Protein AF-A0A2N2PZD6-F1 (afdb_monomer_lite)

Sequence (94 aa):
ELSYEPQGIMSLSAVLKQAGHEVALTVATEEDPVARAISYQPDILAYSVMTGSQAGYLALNQRLRAALAGPRSAGGKQPVFSAFGGPLPRSFPR

Radius of gyration: 13.88 Å; chains: 1; bounding box: 30×31×37 Å

Foldseek 3Di:
DPPPDVVVVVVVQVVCVVVVDDDDDDDVVPDPVQVVCLVVVDQEAEDADDPPCQVVVVVVVVSNQVSNVVVQVVVVHDGRHYHYHYPDPPPDDD

Structure (mmCIF, N/CA/C/O backbone):
data_AF-A0A2N2PZD6-F1
#
_entry.id   AF-A0A2N2PZD6-F1
#
loop_
_atom_site.group_PDB
_atom_site.id
_atom_site.type_symbol
_atom_site.label_atom_id
_atom_site.label_alt_id
_atom_site.label_comp_id
_atom_site.label_asym_id
_atom_site.label_entity_id
_atom_site.label_seq_id
_atom_site.pdbx_PDB_ins_code
_atom_site.Cartn_x
_atom_site.Cartn_y
_atom_site.Cartn_z
_atom_site.occupancy
_atom_site.B_iso_or_equiv
_atom_site.auth_seq_id
_atom_site.auth_comp_id
_atom_site.auth_asym_id
_atom_site.auth_atom_id
_atom_site.pdbx_PDB_model_num
ATOM 1 N N . GLU A 1 1 ? 3.904 -14.094 -23.661 1.00 41.53 1 GLU A N 1
ATOM 2 C CA . GLU A 1 1 ? 2.830 -13.622 -22.767 1.00 41.53 1 GLU A CA 1
ATOM 3 C C . GLU A 1 1 ? 2.750 -14.544 -21.562 1.00 41.53 1 GLU A C 1
ATOM 5 O O . GLU A 1 1 ? 2.326 -15.682 -21.698 1.00 41.53 1 GLU A O 1
ATOM 10 N N . LEU A 1 2 ? 3.252 -14.105 -20.406 1.00 36.50 2 LEU A N 1
ATOM 11 C CA . LEU A 1 2 ? 2.986 -14.777 -19.136 1.00 36.50 2 LEU A CA 1
ATOM 12 C C . LEU A 1 2 ? 1.815 -14.036 -18.503 1.00 36.50 2 LEU A C 1
ATOM 14 O O . LEU A 1 2 ? 1.990 -12.926 -18.005 1.00 36.50 2 LEU A O 1
ATOM 18 N N . SER A 1 3 ? 0.632 -14.642 -18.565 1.00 41.38 3 SER A N 1
ATOM 19 C CA . SER A 1 3 ? -0.512 -14.238 -17.751 1.00 41.38 3 SER A CA 1
ATOM 20 C C . SER A 1 3 ? -0.150 -14.517 -16.290 1.00 41.38 3 SER A C 1
ATOM 22 O O . SER A 1 3 ? -0.357 -15.612 -15.773 1.00 41.38 3 SER A O 1
ATOM 24 N N . TYR A 1 4 ? 0.550 -13.571 -15.664 1.00 51.03 4 TYR A N 1
ATOM 25 C CA . TYR A 1 4 ? 0.928 -13.637 -14.261 1.00 51.03 4 TYR A CA 1
ATOM 26 C C . TYR A 1 4 ? -0.283 -13.186 -13.450 1.00 51.03 4 TYR A C 1
ATOM 28 O O . TYR A 1 4 ? -0.414 -12.016 -13.095 1.00 51.03 4 TYR A O 1
ATOM 36 N N . GLU A 1 5 ? -1.207 -14.112 -13.205 1.00 57.75 5 GLU A N 1
ATOM 37 C CA . GLU A 1 5 ? -2.259 -13.884 -12.223 1.00 57.75 5 GLU A CA 1
ATOM 38 C C . GLU A 1 5 ? -1.589 -13.621 -10.869 1.00 57.75 5 GLU A C 1
ATOM 40 O O . GLU A 1 5 ? -0.807 -14.458 -10.402 1.00 57.75 5 GLU A O 1
ATOM 45 N N . PRO A 1 6 ? -1.854 -12.484 -10.205 1.00 64.94 6 PRO A N 1
ATOM 46 C CA . PRO A 1 6 ? -1.230 -12.160 -8.932 1.00 64.94 6 PRO A CA 1
ATOM 47 C C . PRO A 1 6 ? -1.888 -12.979 -7.806 1.00 64.94 6 PRO A C 1
ATOM 49 O O . PRO A 1 6 ? -2.495 -12.443 -6.882 1.00 64.94 6 PRO A O 1
ATOM 52 N N . GLN A 1 7 ? -1.775 -14.309 -7.859 1.00 67.94 7 GLN A N 1
ATOM 53 C CA . GLN A 1 7 ? -2.421 -15.235 -6.924 1.00 67.94 7 GLN A CA 1
ATOM 54 C C . GLN A 1 7 ? -2.053 -14.948 -5.466 1.00 67.94 7 GLN A C 1
ATOM 56 O O . GLN A 1 7 ? -2.892 -15.106 -4.581 1.00 67.94 7 GLN A O 1
ATOM 61 N N . GLY A 1 8 ? -0.838 -14.452 -5.209 1.00 71.56 8 GLY A N 1
ATOM 62 C CA . GLY A 1 8 ? -0.414 -14.030 -3.874 1.00 71.56 8 GLY A CA 1
ATOM 63 C C . GLY A 1 8 ? -1.272 -12.898 -3.300 1.00 71.56 8 GLY A C 1
ATOM 64 O O . GLY A 1 8 ? -1.720 -12.991 -2.158 1.00 71.56 8 GLY A O 1
ATOM 65 N N . ILE A 1 9 ? -1.565 -11.858 -4.091 1.00 75.69 9 ILE A N 1
ATOM 66 C CA . ILE A 1 9 ? -2.368 -10.722 -3.616 1.00 75.69 9 ILE A CA 1
ATOM 67 C C . ILE A 1 9 ? -3.856 -11.077 -3.533 1.00 75.69 9 ILE A C 1
ATOM 69 O O . ILE A 1 9 ? -4.546 -10.635 -2.614 1.00 75.69 9 ILE A O 1
ATOM 73 N N . MET A 1 10 ? -4.335 -11.932 -4.441 1.00 80.00 10 MET A N 1
ATOM 74 C CA . MET A 1 10 ? -5.709 -12.435 -4.410 1.00 80.00 10 MET A CA 1
ATOM 75 C C . MET A 1 10 ? -5.954 -13.325 -3.186 1.00 80.00 10 MET A C 1
ATOM 77 O O . MET A 1 10 ? -6.949 -13.141 -2.488 1.00 80.00 10 MET A O 1
ATOM 81 N N . SER A 1 11 ? -5.015 -14.220 -2.864 1.00 80.38 11 SER A N 1
ATOM 82 C CA . SER A 1 11 ? -5.094 -15.080 -1.675 1.00 80.38 11 SER A CA 1
ATOM 83 C C . SER A 1 11 ? -5.041 -14.264 -0.384 1.00 80.38 11 SER A C 1
ATOM 85 O O . SER A 1 11 ? -5.845 -14.488 0.518 1.00 80.38 11 SER A O 1
ATOM 87 N N . LEU A 1 12 ? -4.153 -13.264 -0.308 1.00 80.81 12 LEU A N 1
ATOM 88 C CA . LEU A 1 12 ? -4.099 -12.340 0.827 1.00 80.81 12 LEU A CA 1
ATOM 89 C C . LEU A 1 12 ? -5.424 -11.584 0.997 1.00 80.81 12 LEU A C 1
ATOM 91 O O . LEU A 1 12 ? -5.937 -11.487 2.109 1.00 80.81 12 LEU A O 1
ATOM 95 N N . SER A 1 13 ? -6.004 -11.088 -0.100 1.00 84.31 13 SER A N 1
ATOM 96 C CA . SER A 1 13 ? -7.305 -10.414 -0.071 1.00 84.31 13 SER A CA 1
ATOM 97 C C . SER A 1 13 ? -8.411 -11.333 0.450 1.00 84.31 13 SER A C 1
ATOM 99 O O . SER A 1 13 ? -9.197 -10.913 1.297 1.00 84.31 13 SER A O 1
ATOM 101 N N . ALA A 1 14 ? -8.453 -12.588 -0.006 1.00 84.31 14 ALA A N 1
ATOM 102 C CA . ALA A 1 14 ? -9.447 -13.565 0.430 1.00 84.31 14 ALA A CA 1
ATOM 103 C C . ALA A 1 14 ? -9.347 -13.864 1.935 1.00 84.31 14 ALA A C 1
ATOM 105 O O . ALA A 1 14 ? -10.357 -13.808 2.633 1.00 84.31 14 ALA A O 1
ATOM 106 N N . VAL A 1 15 ? -8.136 -14.106 2.449 1.00 85.81 15 VAL A N 1
ATOM 107 C CA . VAL A 1 15 ? -7.910 -14.393 3.878 1.00 85.81 15 VAL A CA 1
ATOM 108 C C . VAL A 1 15 ? -8.259 -13.189 4.755 1.00 85.81 15 VAL A C 1
ATOM 110 O O . VAL A 1 15 ? -8.924 -13.347 5.776 1.00 85.81 15 VAL A O 1
ATOM 113 N N . LEU A 1 16 ? -7.869 -11.977 4.354 1.00 86.38 16 LEU A N 1
ATOM 114 C CA . LEU A 1 16 ? -8.199 -10.757 5.097 1.00 86.38 16 LEU A CA 1
ATOM 115 C C . LEU A 1 16 ? -9.713 -10.509 5.143 1.00 86.38 16 LEU A C 1
ATOM 117 O O . LEU A 1 16 ? -10.247 -10.191 6.205 1.00 86.38 16 LEU A O 1
ATOM 121 N N . LYS A 1 17 ? -10.416 -10.719 4.023 1.00 89.00 17 LYS A N 1
ATOM 122 C CA . LYS A 1 17 ? -11.883 -10.641 3.976 1.00 89.00 17 LYS A CA 1
ATOM 123 C C . LYS A 1 17 ? -12.535 -11.696 4.868 1.00 89.00 17 LYS A C 1
ATOM 125 O O . LYS A 1 17 ? -13.473 -11.378 5.590 1.00 89.00 17 LYS A O 1
ATOM 130 N N . GLN A 1 18 ? -12.023 -12.928 4.867 1.00 89.56 18 GLN A N 1
ATOM 131 C CA . GLN A 1 18 ? -12.516 -13.999 5.740 1.00 89.56 18 GLN A CA 1
ATOM 132 C C . GLN A 1 18 ? -12.324 -13.671 7.229 1.00 89.56 18 GLN A C 1
ATOM 134 O O . GLN A 1 18 ? -13.172 -14.020 8.045 1.00 89.56 18 GLN A O 1
ATOM 139 N N . ALA A 1 19 ? -11.249 -12.961 7.577 1.00 90.50 19 ALA A N 1
ATOM 140 C CA . ALA A 1 19 ? -11.006 -12.450 8.925 1.00 90.50 19 ALA A CA 1
ATOM 141 C C . ALA A 1 19 ? -11.865 -11.217 9.292 1.00 90.50 19 ALA A C 1
ATOM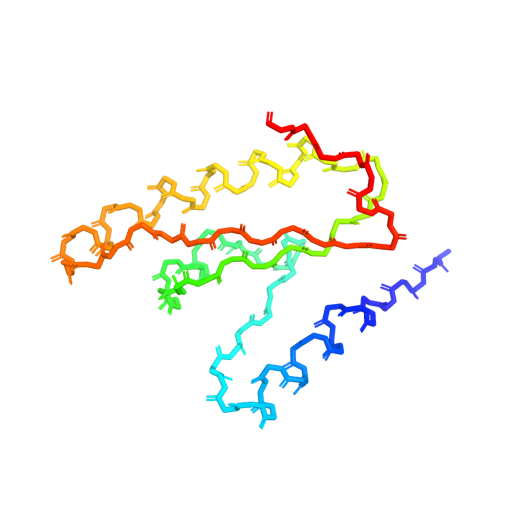 143 O O . ALA A 1 19 ? -11.738 -10.696 10.397 1.00 90.50 19 ALA A O 1
ATOM 144 N N . GLY A 1 20 ? -12.747 -10.756 8.396 1.00 90.56 20 GLY A N 1
ATOM 145 C CA . GLY A 1 20 ? -13.660 -9.635 8.632 1.00 90.56 20 GLY A CA 1
ATOM 146 C C . GLY A 1 20 ? -13.084 -8.256 8.303 1.00 90.56 20 GLY A C 1
ATOM 147 O O . GLY A 1 20 ? -13.679 -7.250 8.681 1.00 90.56 20 GLY A O 1
ATOM 148 N N . HIS A 1 21 ? -11.944 -8.178 7.609 1.00 90.62 21 HIS A N 1
ATOM 149 C CA . HIS A 1 21 ? -11.377 -6.901 7.175 1.00 90.62 21 HIS A CA 1
ATOM 150 C C . HIS A 1 21 ? -11.975 -6.432 5.845 1.00 90.62 21 HIS A C 1
ATOM 152 O O . HIS A 1 21 ? -12.136 -7.213 4.903 1.00 90.62 21 HIS A O 1
ATOM 158 N N . GLU A 1 22 ? -12.221 -5.127 5.730 1.00 91.88 22 GLU A N 1
ATOM 159 C CA . GLU A 1 22 ? -12.515 -4.498 4.444 1.00 91.88 22 GLU A CA 1
ATOM 160 C C . GLU A 1 22 ? -11.235 -4.386 3.612 1.00 91.88 22 GLU A C 1
ATOM 162 O O . GLU A 1 22 ? -10.223 -3.827 4.046 1.00 91.88 22 GLU A O 1
ATOM 167 N N . VAL A 1 23 ? -11.275 -4.928 2.393 1.00 90.50 23 VAL A N 1
ATOM 168 C CA . VAL A 1 23 ? -10.111 -4.976 1.505 1.00 90.50 23 VAL A CA 1
ATOM 169 C C . VAL A 1 23 ? -10.484 -4.495 0.112 1.00 90.50 23 VAL A C 1
ATOM 171 O O . VAL A 1 23 ? -11.310 -5.113 -0.566 1.00 90.50 23 VAL A O 1
ATOM 174 N N . ALA A 1 24 ? -9.788 -3.455 -0.343 1.00 89.81 24 ALA A N 1
ATOM 175 C CA . ALA A 1 24 ? -9.752 -3.027 -1.734 1.00 89.81 24 ALA A CA 1
ATOM 176 C C . ALA A 1 24 ? -8.469 -3.534 -2.410 1.00 89.81 24 ALA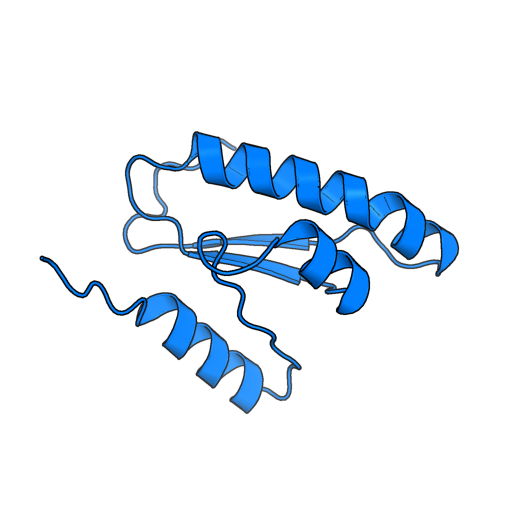 A C 1
ATOM 178 O O . ALA A 1 24 ? -7.393 -3.510 -1.812 1.00 89.81 24 ALA A O 1
ATOM 179 N N . LEU A 1 25 ? -8.593 -3.990 -3.657 1.00 86.56 25 LEU A N 1
ATOM 180 C CA . LEU A 1 25 ? -7.464 -4.349 -4.510 1.00 86.56 25 LEU A CA 1
ATOM 181 C C . LEU A 1 25 ? -7.309 -3.280 -5.593 1.00 86.56 25 LEU A C 1
ATOM 183 O O . LEU A 1 25 ? -8.310 -2.861 -6.168 1.00 86.56 25 LEU A O 1
ATOM 187 N N . THR A 1 26 ? -6.069 -2.882 -5.864 1.00 86.06 26 THR A N 1
ATOM 188 C CA . THR A 1 26 ? -5.725 -1.860 -6.858 1.00 86.06 26 THR A CA 1
ATOM 189 C C . THR A 1 26 ? -4.555 -2.344 -7.690 1.00 86.06 26 THR A C 1
ATOM 191 O O . THR A 1 26 ? -3.532 -2.774 -7.151 1.00 86.06 26 THR A O 1
ATOM 194 N N . VAL A 1 27 ? -4.699 -2.240 -9.008 1.00 83.19 27 VAL A N 1
ATOM 195 C CA . VAL A 1 27 ? -3.651 -2.551 -9.978 1.00 83.19 27 VAL A CA 1
ATOM 196 C C . VAL A 1 27 ? -3.154 -1.229 -10.555 1.00 83.19 27 VAL A C 1
ATOM 198 O O . VAL A 1 27 ? -3.865 -0.550 -11.287 1.00 83.19 27 VAL A O 1
ATOM 201 N N . ALA A 1 28 ? -1.919 -0.847 -10.218 1.00 77.81 28 ALA A N 1
ATOM 202 C CA . ALA A 1 28 ? -1.370 0.471 -10.557 1.00 77.81 28 ALA A CA 1
ATOM 203 C C . ALA A 1 28 ? -1.200 0.727 -12.070 1.00 77.81 28 ALA A C 1
ATOM 205 O O . ALA A 1 28 ? -0.939 1.858 -12.469 1.00 77.81 28 ALA A O 1
ATOM 206 N N . THR A 1 29 ? -1.303 -0.312 -12.906 1.00 77.50 29 THR A N 1
ATOM 207 C CA . THR A 1 29 ? -1.322 -0.193 -14.373 1.00 77.50 29 THR A CA 1
ATOM 208 C C . THR A 1 29 ? -2.720 0.051 -14.943 1.00 77.50 29 THR A C 1
ATOM 210 O O . THR A 1 29 ? -2.824 0.416 -16.108 1.00 77.50 29 THR A O 1
ATOM 213 N N . GLU A 1 30 ? -3.779 -0.156 -14.156 1.00 80.19 30 GLU A N 1
ATOM 214 C CA . GLU A 1 30 ? -5.178 -0.022 -14.587 1.00 80.19 30 GLU A CA 1
ATOM 215 C C . GLU A 1 30 ? -5.851 1.233 -14.017 1.00 80.19 30 GLU A C 1
ATOM 217 O O . GLU A 1 30 ? -6.645 1.872 -14.704 1.00 80.19 30 GLU A O 1
ATOM 222 N N . GLU A 1 31 ? -5.516 1.626 -12.786 1.00 84.06 31 GLU A N 1
ATOM 223 C CA . GLU A 1 31 ? -6.067 2.815 -12.128 1.00 84.06 31 GLU A CA 1
ATOM 224 C C . GLU A 1 31 ? -4.987 3.616 -11.387 1.00 84.06 31 GLU A C 1
ATOM 226 O O . GLU A 1 31 ? -3.914 3.095 -11.077 1.00 84.06 31 GLU A O 1
ATOM 231 N N . ASP A 1 32 ? -5.275 4.885 -11.070 1.00 88.69 32 ASP A N 1
ATOM 232 C CA . ASP A 1 32 ? -4.388 5.695 -10.230 1.00 88.69 32 ASP A CA 1
ATOM 233 C C . ASP A 1 32 ? -4.472 5.226 -8.764 1.00 88.69 32 ASP A C 1
ATOM 235 O O . ASP A 1 32 ? -5.475 5.483 -8.081 1.00 88.69 32 A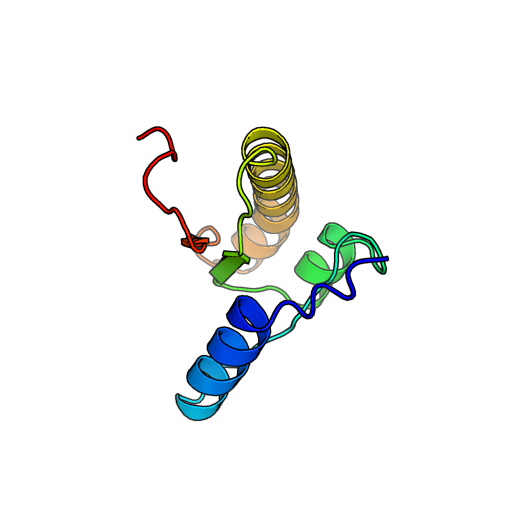SP A O 1
ATOM 239 N N . PRO A 1 33 ? -3.409 4.595 -8.230 1.00 88.69 33 PRO A N 1
ATOM 240 C CA . PRO A 1 33 ? -3.419 4.088 -6.867 1.00 88.69 33 PRO A CA 1
ATOM 241 C C . PRO A 1 33 ? -3.531 5.204 -5.822 1.00 88.69 33 PRO A C 1
ATOM 243 O O . PRO A 1 33 ? -4.022 4.955 -4.721 1.00 88.69 33 PRO A O 1
ATOM 246 N N . VAL A 1 34 ? -3.097 6.433 -6.132 1.00 91.06 34 VAL A N 1
ATOM 247 C CA . VAL A 1 34 ? -3.159 7.564 -5.196 1.00 91.06 34 VAL A CA 1
ATOM 248 C C . VAL A 1 34 ? -4.592 8.045 -5.040 1.00 91.06 34 VAL A C 1
ATOM 250 O O . VAL A 1 34 ? -5.083 8.135 -3.913 1.00 91.06 34 VAL A O 1
ATOM 253 N N . ALA A 1 35 ? -5.283 8.297 -6.152 1.00 90.94 35 ALA A N 1
ATOM 254 C CA . ALA A 1 35 ? -6.694 8.666 -6.132 1.00 90.94 35 ALA A CA 1
ATOM 255 C C . ALA A 1 35 ? -7.535 7.595 -5.422 1.00 90.94 35 ALA A C 1
ATOM 257 O O . ALA A 1 35 ? -8.349 7.910 -4.546 1.00 90.94 35 ALA A O 1
ATOM 258 N N . ARG A 1 36 ? -7.275 6.316 -5.723 1.00 91.50 36 ARG A N 1
ATOM 259 C CA . ARG A 1 36 ? -7.972 5.200 -5.086 1.00 91.50 36 ARG A CA 1
ATOM 260 C C . 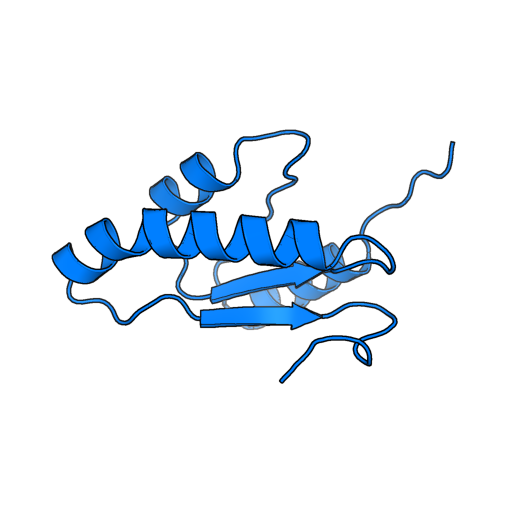ARG A 1 36 ? -7.732 5.161 -3.579 1.00 91.50 36 ARG A C 1
ATOM 262 O O . ARG A 1 36 ? -8.701 5.092 -2.823 1.00 91.50 36 ARG A O 1
ATOM 269 N N . ALA A 1 37 ? -6.487 5.304 -3.125 1.00 91.12 37 ALA A N 1
ATOM 270 C CA . ALA A 1 37 ? -6.161 5.338 -1.701 1.00 91.12 37 ALA A CA 1
ATOM 271 C C . ALA A 1 37 ? -6.801 6.528 -0.969 1.00 91.12 37 ALA A C 1
ATOM 273 O O . ALA A 1 37 ? -7.303 6.350 0.138 1.00 91.12 37 ALA A O 1
ATOM 274 N N . ILE A 1 38 ? -6.837 7.720 -1.574 1.00 91.62 38 ILE A N 1
ATOM 275 C CA . ILE A 1 38 ? -7.504 8.890 -0.979 1.00 91.62 38 ILE A CA 1
ATOM 276 C C . ILE A 1 38 ? -9.004 8.635 -0.819 1.00 91.62 38 ILE A C 1
ATOM 278 O O . ILE A 1 38 ? -9.556 8.959 0.229 1.00 91.62 38 ILE A O 1
ATOM 282 N N . SER A 1 39 ? -9.657 8.046 -1.823 1.00 91.94 39 SER A N 1
ATOM 283 C CA . SER A 1 39 ? -11.094 7.749 -1.750 1.00 91.94 39 SER A CA 1
ATOM 284 C C . SER A 1 39 ? -11.420 6.656 -0.726 1.00 91.94 39 SER A C 1
ATOM 286 O O . SER A 1 39 ? -12.404 6.765 -0.003 1.00 91.94 39 SER A O 1
ATOM 288 N N . TYR A 1 40 ? -10.572 5.628 -0.639 1.00 92.81 40 TYR A N 1
ATOM 289 C CA . TYR A 1 40 ? -10.782 4.469 0.226 1.00 92.81 40 TYR A CA 1
ATOM 290 C C . TYR A 1 40 ? -10.351 4.706 1.683 1.00 92.81 40 TYR A C 1
ATOM 292 O O . TYR A 1 40 ? -10.889 4.079 2.586 1.00 92.81 40 TYR A O 1
ATOM 300 N N . GLN A 1 41 ? -9.400 5.614 1.931 1.00 90.94 41 GLN A N 1
ATOM 301 C CA . GLN A 1 41 ? -8.850 5.916 3.263 1.00 90.94 41 GLN A CA 1
ATOM 302 C C . GLN A 1 41 ? -8.341 4.675 4.037 1.00 90.94 41 GLN A C 1
ATOM 304 O O . GLN A 1 41 ? -8.733 4.471 5.190 1.00 90.94 41 GLN A O 1
ATOM 309 N N . PRO A 1 42 ? -7.430 3.860 3.464 1.00 90.88 42 PRO A N 1
ATOM 310 C CA . PRO A 1 42 ? -6.954 2.640 4.112 1.00 90.88 42 PRO A CA 1
ATOM 311 C C . PRO A 1 42 ? -6.138 2.928 5.376 1.00 90.88 42 PRO A C 1
ATOM 313 O O . PRO A 1 42 ? -5.399 3.916 5.450 1.00 90.88 42 PRO A O 1
ATOM 316 N N . ASP A 1 43 ? -6.202 2.009 6.338 1.00 90.31 43 ASP A N 1
ATOM 317 C CA . ASP A 1 43 ? -5.316 1.983 7.510 1.00 90.31 43 ASP A CA 1
ATOM 318 C C . ASP A 1 43 ? -4.023 1.193 7.261 1.00 90.31 43 ASP A C 1
ATOM 320 O O . ASP A 1 43 ? -2.989 1.483 7.871 1.00 90.31 43 ASP A O 1
ATOM 324 N N . ILE A 1 44 ? -4.060 0.246 6.318 1.00 90.75 44 ILE A N 1
ATOM 325 C CA . ILE A 1 44 ? -2.927 -0.594 5.922 1.00 90.75 44 ILE A CA 1
ATOM 326 C C . ILE A 1 44 ? -2.760 -0.550 4.398 1.00 90.75 44 ILE A C 1
ATOM 328 O O . ILE A 1 44 ? -3.710 -0.770 3.651 1.00 90.75 44 ILE A O 1
ATOM 332 N N . LEU A 1 45 ? -1.531 -0.314 3.941 1.00 91.25 45 LEU A N 1
ATOM 333 C CA . LEU A 1 45 ? -1.095 -0.482 2.557 1.00 91.25 45 LEU A CA 1
ATOM 334 C C . LEU A 1 45 ? -0.287 -1.776 2.452 1.00 91.25 45 LEU A C 1
ATOM 336 O O . LEU A 1 45 ? 0.795 -1.873 3.030 1.00 91.25 45 LEU A O 1
ATOM 340 N N . ALA A 1 46 ? -0.800 -2.765 1.723 1.00 88.56 46 ALA A N 1
ATOM 341 C CA . ALA A 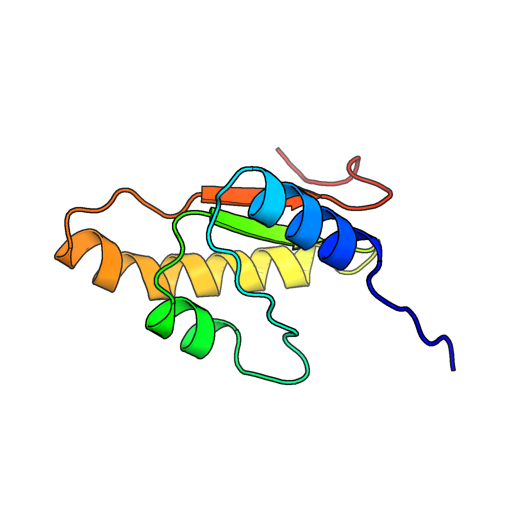1 46 ? -0.127 -4.042 1.506 1.00 88.56 46 ALA A CA 1
ATOM 342 C C . ALA A 1 46 ? 0.364 -4.160 0.057 1.00 88.56 46 ALA A C 1
ATOM 344 O O . ALA A 1 46 ? -0.410 -3.980 -0.882 1.00 88.56 46 ALA A O 1
ATOM 345 N N . TYR A 1 47 ? 1.640 -4.497 -0.125 1.00 84.94 47 TYR A N 1
ATOM 346 C CA . TYR A 1 47 ? 2.264 -4.650 -1.439 1.00 84.94 47 TYR A CA 1
ATOM 347 C C . TYR A 1 47 ? 2.750 -6.082 -1.639 1.00 84.94 47 TYR A C 1
ATOM 349 O O . TYR A 1 47 ? 3.455 -6.627 -0.789 1.00 84.94 47 TYR A O 1
ATOM 357 N N . SER A 1 48 ? 2.428 -6.662 -2.796 1.00 78.75 48 SER A N 1
ATOM 358 C CA . SER A 1 48 ? 3.023 -7.911 -3.274 1.00 78.75 48 SER A CA 1
ATOM 359 C C . SER A 1 48 ? 4.148 -7.582 -4.256 1.00 78.75 48 SER A C 1
ATOM 361 O O . SER A 1 48 ? 3.908 -7.337 -5.436 1.00 78.75 48 SER A O 1
ATOM 363 N N . VAL A 1 49 ? 5.381 -7.548 -3.763 1.00 70.94 49 VAL A N 1
ATOM 364 C CA . VAL A 1 49 ? 6.578 -7.154 -4.506 1.00 70.94 49 VAL A CA 1
ATOM 365 C C . VAL A 1 49 ? 7.177 -8.364 -5.225 1.00 70.94 49 VAL A C 1
ATOM 367 O O . VAL A 1 49 ? 7.524 -9.368 -4.603 1.00 70.94 49 VAL A O 1
ATOM 370 N N . MET A 1 50 ? 7.346 -8.252 -6.542 1.00 63.44 50 MET A N 1
ATOM 371 C CA . MET A 1 50 ? 8.193 -9.158 -7.322 1.00 63.44 50 MET A CA 1
ATOM 372 C C . MET A 1 50 ? 9.630 -8.628 -7.397 1.00 63.44 50 MET A C 1
ATOM 374 O O . MET A 1 50 ? 9.882 -7.421 -7.322 1.00 63.44 50 MET A O 1
ATOM 378 N N . THR A 1 51 ? 10.583 -9.548 -7.533 1.00 60.03 51 THR A N 1
ATOM 379 C CA . THR A 1 51 ? 12.018 -9.263 -7.630 1.00 60.03 51 THR A CA 1
ATOM 380 C C . THR A 1 51 ? 12.307 -8.277 -8.770 1.00 60.03 51 THR A C 1
ATOM 382 O O . THR A 1 51 ? 11.786 -8.437 -9.868 1.00 60.03 51 THR A O 1
ATOM 385 N N . GLY A 1 52 ? 13.144 -7.264 -8.517 1.00 64.38 52 GLY A N 1
ATOM 386 C CA . GLY A 1 52 ? 13.543 -6.261 -9.519 1.00 64.38 52 GLY A CA 1
ATOM 387 C C . GLY A 1 52 ? 12.741 -4.951 -9.518 1.00 64.38 52 GLY A C 1
ATOM 388 O O . GLY A 1 52 ? 13.152 -4.003 -10.179 1.00 64.38 52 GLY A O 1
ATOM 389 N N . SER A 1 53 ? 11.655 -4.839 -8.741 1.00 67.62 53 SER A N 1
ATOM 390 C CA . SER A 1 53 ? 10.796 -3.633 -8.724 1.00 67.62 53 SER A CA 1
ATOM 391 C C . SER A 1 53 ? 10.746 -2.893 -7.379 1.00 67.62 53 SER A C 1
ATOM 393 O O . SER A 1 53 ? 9.909 -2.014 -7.178 1.00 67.62 53 SER A O 1
ATOM 395 N N . GLN A 1 54 ? 11.644 -3.212 -6.445 1.00 75.06 54 GLN A N 1
ATOM 396 C CA . GLN A 1 54 ? 11.635 -2.702 -5.063 1.00 75.06 54 GLN A CA 1
ATOM 397 C C . GLN A 1 54 ? 11.661 -1.174 -4.967 1.00 75.06 54 GLN A C 1
ATOM 399 O O . GLN A 1 54 ? 10.877 -0.595 -4.219 1.00 75.06 54 GLN A O 1
ATOM 404 N N . ALA A 1 55 ? 12.522 -0.521 -5.754 1.00 79.88 55 ALA A N 1
ATOM 405 C CA . ALA A 1 55 ? 12.622 0.937 -5.773 1.00 79.88 55 ALA A CA 1
ATOM 406 C C . ALA A 1 55 ? 11.305 1.593 -6.224 1.00 79.88 55 ALA A C 1
ATOM 408 O O . ALA A 1 55 ? 10.876 2.586 -5.639 1.00 79.88 55 ALA A O 1
ATOM 409 N N . GLY A 1 56 ? 10.624 0.991 -7.206 1.00 81.94 56 GLY A N 1
ATOM 410 C CA . GLY A 1 56 ? 9.318 1.450 -7.678 1.00 81.94 56 GLY A CA 1
ATOM 411 C C . GLY A 1 56 ? 8.239 1.341 -6.599 1.00 81.94 56 GLY A C 1
ATOM 412 O O . GLY A 1 56 ? 7.519 2.306 -6.353 1.00 81.94 56 GLY A O 1
ATOM 413 N N . TYR A 1 57 ? 8.173 0.207 -5.894 1.00 83.12 57 TYR A N 1
ATOM 414 C CA . TYR A 1 57 ? 7.221 0.017 -4.794 1.00 83.12 57 TYR A CA 1
ATOM 415 C C . TYR A 1 57 ? 7.500 0.935 -3.599 1.00 83.12 57 TYR A C 1
ATOM 417 O O . TYR A 1 57 ? 6.560 1.439 -2.984 1.00 83.12 57 TYR A O 1
ATOM 425 N N . LEU A 1 58 ? 8.770 1.210 -3.286 1.00 85.50 58 LEU A N 1
ATOM 426 C CA . LEU A 1 58 ? 9.126 2.155 -2.229 1.00 85.50 58 LEU A CA 1
ATOM 427 C C . LEU A 1 58 ? 8.727 3.591 -2.597 1.00 85.50 58 LEU A C 1
ATOM 429 O O . LEU A 1 58 ? 8.111 4.277 -1.780 1.00 85.50 58 LEU A O 1
ATOM 433 N N . ALA A 1 59 ? 9.022 4.028 -3.824 1.00 88.44 59 ALA A N 1
ATOM 434 C CA . ALA A 1 59 ? 8.632 5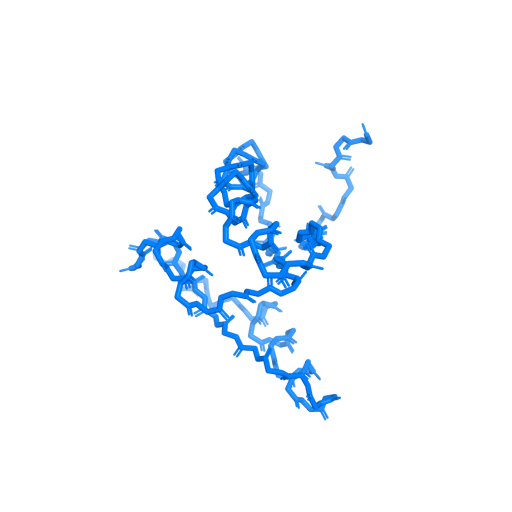.348 -4.318 1.00 88.44 59 ALA A CA 1
ATOM 435 C C . ALA A 1 59 ? 7.103 5.512 -4.354 1.00 88.44 59 ALA A C 1
ATOM 437 O O . ALA A 1 59 ? 6.571 6.541 -3.930 1.00 88.44 59 ALA A O 1
ATOM 438 N N . LEU A 1 60 ? 6.380 4.476 -4.790 1.00 88.69 60 LEU A N 1
ATOM 439 C CA . LEU A 1 60 ? 4.920 4.445 -4.746 1.00 88.69 60 LEU A CA 1
ATOM 440 C C . LEU A 1 60 ? 4.402 4.561 -3.306 1.00 88.69 60 LEU A C 1
ATOM 442 O O . LEU A 1 60 ? 3.521 5.376 -3.036 1.00 88.69 60 LEU A O 1
ATOM 446 N N . ASN A 1 61 ? 4.982 3.814 -2.366 1.00 91.06 61 ASN A N 1
ATOM 447 C CA . ASN A 1 61 ? 4.593 3.888 -0.963 1.00 91.06 61 ASN A CA 1
ATOM 448 C C . ASN A 1 61 ? 4.823 5.277 -0.363 1.00 91.06 61 ASN A C 1
ATOM 450 O O . ASN A 1 61 ? 3.967 5.781 0.358 1.00 91.06 61 ASN A O 1
ATOM 454 N N . GLN A 1 62 ? 5.945 5.926 -0.673 1.00 91.88 62 GLN A N 1
ATOM 455 C CA . GLN A 1 62 ? 6.208 7.293 -0.217 1.00 91.88 62 GLN A CA 1
ATOM 456 C C . GLN A 1 62 ? 5.152 8.273 -0.744 1.00 91.88 62 GLN A C 1
ATOM 458 O O . GLN A 1 62 ? 4.613 9.058 0.037 1.00 91.88 62 GLN A O 1
ATOM 463 N N . ARG A 1 63 ? 4.791 8.175 -2.031 1.00 92.94 63 ARG A N 1
ATOM 464 C CA . ARG A 1 63 ? 3.723 8.990 -2.638 1.00 92.94 63 ARG A CA 1
ATOM 465 C C . ARG A 1 63 ? 2.371 8.765 -1.960 1.00 92.94 63 ARG A C 1
ATOM 467 O O . ARG A 1 63 ? 1.694 9.734 -1.630 1.00 92.94 63 ARG A O 1
ATOM 474 N N . LEU A 1 64 ? 2.003 7.510 -1.703 1.00 92.38 64 LEU A N 1
ATOM 475 C CA . LEU A 1 64 ? 0.746 7.157 -1.034 1.00 92.38 64 LEU A CA 1
ATOM 476 C C . LEU A 1 64 ? 0.696 7.675 0.406 1.00 92.38 64 LEU A C 1
ATOM 478 O O . LEU A 1 64 ? -0.293 8.282 0.811 1.00 92.38 64 LEU A O 1
ATOM 482 N N . ARG A 1 65 ? 1.776 7.501 1.177 1.00 92.19 65 ARG A N 1
ATOM 483 C CA . ARG A 1 65 ? 1.853 8.009 2.556 1.00 92.19 65 ARG A CA 1
ATOM 484 C C . ARG A 1 65 ? 1.760 9.531 2.606 1.00 92.19 65 ARG A C 1
ATOM 486 O O . ARG A 1 65 ? 1.053 10.051 3.464 1.00 92.19 65 ARG A O 1
ATOM 493 N N . ALA A 1 66 ? 2.425 10.233 1.688 1.00 93.19 66 ALA A N 1
ATOM 494 C CA . ALA A 1 66 ? 2.349 11.689 1.596 1.00 93.19 66 ALA A CA 1
ATOM 495 C C . ALA A 1 66 ? 0.923 12.163 1.272 1.00 93.19 66 ALA A C 1
ATOM 497 O O . ALA A 1 66 ? 0.406 13.054 1.942 1.00 93.19 66 ALA A O 1
ATOM 498 N N . ALA A 1 67 ? 0.261 11.521 0.306 1.00 92.69 67 ALA A N 1
ATOM 499 C CA . ALA A 1 67 ? -1.111 11.846 -0.081 1.00 92.69 67 ALA A CA 1
ATOM 500 C C . ALA A 1 67 ? -2.134 11.587 1.041 1.00 92.69 67 ALA A C 1
ATOM 502 O O . ALA A 1 67 ? -3.105 12.328 1.180 1.00 92.69 67 ALA A O 1
ATOM 503 N N . LEU A 1 68 ? -1.911 10.557 1.864 1.00 92.12 68 LEU A N 1
ATOM 504 C CA . LEU A 1 68 ? -2.804 10.193 2.967 1.00 92.12 68 LEU A CA 1
ATOM 505 C C . LEU A 1 68 ? -2.536 10.967 4.264 1.00 92.12 68 LEU A C 1
ATOM 507 O O . LEU A 1 68 ? -3.419 11.020 5.118 1.00 92.12 68 LEU A O 1
ATOM 511 N N . ALA A 1 69 ? -1.358 11.573 4.437 1.00 90.44 69 ALA A N 1
ATOM 512 C CA . ALA A 1 69 ? -0.984 12.246 5.682 1.00 90.44 69 ALA A CA 1
ATOM 513 C C . ALA A 1 69 ? -1.948 13.385 6.054 1.00 90.44 69 ALA A C 1
ATOM 515 O O . ALA A 1 69 ? -2.410 13.444 7.192 1.00 90.44 69 ALA A O 1
ATOM 516 N N . GLY A 1 70 ? -2.294 14.245 5.091 1.00 90.38 70 GLY A N 1
ATOM 517 C CA . GLY A 1 70 ? -3.230 15.355 5.297 1.00 90.38 70 GLY A CA 1
ATOM 518 C C . GLY A 1 70 ? -4.632 14.882 5.703 1.00 90.38 70 GLY A C 1
ATOM 519 O O . GLY A 1 70 ? -5.067 15.198 6.812 1.00 90.38 70 GLY A O 1
ATOM 520 N N . PRO A 1 71 ? -5.323 14.083 4.863 1.00 88.44 71 PRO A N 1
ATOM 521 C CA . PRO A 1 71 ? -6.654 13.559 5.174 1.00 88.44 71 PRO A CA 1
ATOM 522 C C . PRO A 1 71 ? -6.724 12.805 6.507 1.00 88.44 71 PRO A C 1
ATOM 524 O O . PRO A 1 71 ? -7.665 12.991 7.279 1.00 88.44 71 PRO A O 1
ATOM 527 N N . ARG A 1 72 ? -5.706 11.993 6.824 1.00 89.31 72 ARG A N 1
ATOM 528 C CA . ARG A 1 72 ? -5.670 11.224 8.074 1.00 89.31 72 ARG A CA 1
ATOM 529 C C . ARG A 1 72 ? -5.425 12.107 9.291 1.00 89.31 72 ARG A C 1
ATOM 531 O O . ARG A 1 72 ? -6.128 11.943 10.283 1.00 89.31 72 ARG A O 1
ATOM 538 N N . SER A 1 73 ? -4.501 13.066 9.207 1.00 87.00 73 SER A N 1
ATOM 539 C CA . SER A 1 73 ? -4.256 14.018 10.296 1.00 87.00 73 SER A CA 1
ATOM 540 C C . SER A 1 73 ? -5.478 14.895 10.566 1.00 87.00 73 SER A C 1
ATOM 542 O O . SER A 1 73 ? -5.802 15.130 11.726 1.00 87.00 73 SER A O 1
ATOM 544 N N . ALA A 1 74 ? -6.181 15.342 9.521 1.00 86.69 74 ALA A N 1
ATOM 545 C CA . ALA A 1 74 ? -7.424 16.103 9.659 1.00 86.69 74 ALA A CA 1
ATOM 546 C C . ALA A 1 74 ? -8.536 15.279 10.332 1.00 86.69 74 ALA A C 1
ATOM 548 O O . ALA A 1 74 ? -9.326 15.817 11.100 1.00 86.69 74 ALA A O 1
ATOM 549 N N . GLY A 1 75 ? -8.564 13.966 10.087 1.00 85.44 75 GLY A N 1
ATOM 550 C CA . GLY A 1 75 ? -9.467 13.022 10.747 1.00 85.44 75 GLY A CA 1
ATOM 551 C C . GLY A 1 75 ? -8.977 12.482 12.097 1.00 85.44 75 GLY A C 1
ATOM 552 O O . GLY A 1 75 ? -9.581 11.540 12.604 1.00 85.44 75 GLY A O 1
ATOM 553 N N . GLY A 1 76 ? -7.872 12.994 12.657 1.00 86.56 76 GLY A N 1
ATOM 554 C CA . GLY A 1 76 ? -7.299 12.513 13.923 1.00 86.56 76 GLY A CA 1
ATOM 555 C C . GLY A 1 76 ? -6.777 11.068 13.889 1.00 86.56 76 GLY A C 1
ATOM 556 O O . GLY A 1 76 ? -6.588 10.452 14.938 1.00 86.56 76 GLY A O 1
ATOM 557 N N . LYS A 1 77 ? -6.556 10.498 12.699 1.00 86.62 77 LYS A N 1
ATOM 558 C CA . LYS A 1 77 ? -6.082 9.123 12.513 1.00 86.62 77 LYS A CA 1
ATOM 559 C C . LYS A 1 77 ? -4.557 9.049 12.537 1.00 86.62 77 LYS A C 1
ATOM 561 O O . LYS A 1 77 ? -3.863 9.922 12.020 1.00 86.62 77 LYS A O 1
ATOM 566 N N . GLN A 1 78 ? -4.041 7.936 13.057 1.00 88.12 78 GLN A N 1
ATOM 567 C CA . GLN A 1 78 ? -2.613 7.612 13.005 1.00 88.12 78 GLN A CA 1
ATOM 568 C C . GLN A 1 78 ? -2.111 7.475 11.555 1.00 88.12 78 GLN A C 1
ATOM 570 O O . GLN A 1 78 ? -2.905 7.139 10.664 1.00 88.12 78 GLN A O 1
ATOM 575 N N . PRO A 1 79 ? -0.805 7.683 11.292 1.00 88.12 79 PRO A N 1
ATOM 576 C CA . PRO A 1 79 ? -0.212 7.438 9.982 1.00 88.12 79 PRO A CA 1
ATOM 577 C C . PRO A 1 79 ? -0.504 6.025 9.468 1.00 88.12 79 PRO A C 1
ATOM 579 O O . PRO A 1 79 ? -0.548 5.068 10.237 1.00 88.12 79 PRO A O 1
ATOM 582 N N . VAL A 1 80 ? -0.682 5.897 8.153 1.00 91.25 80 VAL A N 1
ATOM 583 C CA . VAL A 1 80 ? -0.947 4.603 7.510 1.00 91.25 80 VAL A CA 1
ATOM 584 C C . VAL A 1 80 ? 0.241 3.644 7.677 1.00 91.25 80 VAL A C 1
ATOM 586 O O . VAL A 1 80 ? 1.407 4.057 7.565 1.00 91.25 80 VAL A O 1
ATOM 589 N N . PHE A 1 81 ? -0.057 2.369 7.937 1.00 90.06 81 PHE A N 1
ATOM 590 C CA . PHE A 1 81 ? 0.931 1.298 8.064 1.00 90.06 81 PHE A CA 1
ATOM 591 C C . PHE A 1 81 ? 1.214 0.652 6.702 1.00 90.06 81 PHE A C 1
ATOM 593 O O . PHE A 1 81 ? 0.290 0.412 5.932 1.00 90.06 81 PHE A O 1
ATOM 600 N N . SER A 1 82 ? 2.478 0.345 6.404 1.00 89.25 82 SER A N 1
ATOM 601 C CA . SER A 1 82 ? 2.880 -0.279 5.136 1.00 89.25 82 SER A CA 1
ATOM 602 C C . SER A 1 82 ? 3.447 -1.675 5.382 1.00 89.25 82 SER A C 1
ATOM 604 O O . SER A 1 82 ? 4.418 -1.821 6.120 1.00 89.25 82 SER A O 1
ATOM 606 N N . ALA A 1 83 ? 2.884 -2.686 4.724 1.00 85.88 83 ALA A N 1
ATOM 607 C CA . ALA A 1 83 ? 3.361 -4.063 4.739 1.00 85.88 83 ALA A CA 1
ATOM 608 C C . ALA A 1 83 ? 3.842 -4.467 3.339 1.00 85.88 83 ALA A C 1
ATOM 610 O O . ALA A 1 83 ? 3.104 -4.358 2.361 1.00 85.88 83 ALA A O 1
ATOM 611 N N . PHE A 1 84 ? 5.074 -4.958 3.236 1.00 83.44 84 PHE A N 1
ATOM 612 C CA . PHE A 1 84 ? 5.646 -5.446 1.981 1.00 83.44 84 PHE A CA 1
ATOM 613 C C . PHE A 1 84 ? 5.882 -6.953 2.088 1.00 83.44 84 PHE A C 1
ATOM 615 O O . PHE A 1 84 ? 6.544 -7.415 3.016 1.00 83.44 84 PHE A O 1
ATOM 622 N N . GLY A 1 85 ? 5.341 -7.716 1.141 1.00 73.88 85 GLY A N 1
ATOM 623 C CA . GLY A 1 85 ? 5.516 -9.164 1.031 1.00 73.88 85 GLY A CA 1
ATOM 624 C C . GLY A 1 85 ? 5.769 -9.586 -0.415 1.00 73.88 85 GLY A C 1
ATOM 625 O O . GLY A 1 85 ? 5.725 -8.763 -1.322 1.00 73.88 85 GLY A O 1
ATOM 626 N N . GLY A 1 86 ? 6.059 -10.864 -0.646 1.00 67.00 86 GLY A N 1
ATOM 627 C CA . GLY A 1 86 ? 6.330 -11.418 -1.977 1.00 67.00 86 GLY A CA 1
ATOM 628 C C . GLY A 1 86 ? 7.115 -12.731 -1.887 1.00 67.00 86 GLY A C 1
ATOM 629 O O . GLY A 1 86 ? 7.627 -13.046 -0.814 1.00 67.00 86 GLY A O 1
ATOM 630 N N . PRO A 1 87 ? 7.243 -13.510 -2.977 1.00 57.50 87 PRO A N 1
ATOM 631 C CA . PRO A 1 87 ? 7.869 -14.839 -2.952 1.00 57.50 87 PRO A CA 1
ATOM 632 C C . PRO A 1 87 ? 9.359 -14.841 -2.549 1.00 57.50 87 PRO A C 1
ATOM 634 O O . PRO A 1 87 ? 9.905 -15.898 -2.246 1.00 57.50 87 PRO A O 1
ATOM 637 N N . LEU A 1 88 ? 10.012 -13.673 -2.475 1.00 49.00 88 LEU A N 1
ATOM 638 C CA . LEU A 1 88 ? 11.369 -13.491 -1.941 1.00 49.00 88 LEU A CA 1
ATOM 639 C C . LEU A 1 88 ? 11.448 -12.233 -1.036 1.00 49.00 88 LEU A C 1
ATOM 641 O O . LEU A 1 88 ? 11.916 -11.188 -1.486 1.00 49.00 88 LEU A O 1
ATOM 645 N N . PRO A 1 89 ? 11.061 -12.303 0.256 1.00 43.00 89 PRO A N 1
ATOM 646 C CA . PRO A 1 89 ? 11.070 -11.156 1.185 1.00 43.00 89 PRO A CA 1
ATOM 647 C C . PRO A 1 89 ? 12.468 -10.676 1.625 1.00 43.00 89 PRO A C 1
ATOM 649 O O . PRO A 1 89 ? 12.585 -9.735 2.404 1.00 43.00 89 PRO A O 1
ATOM 652 N N . ARG A 1 90 ? 13.548 -11.338 1.183 1.00 43.66 90 ARG A N 1
ATOM 653 C CA . ARG A 1 90 ? 14.911 -11.169 1.729 1.00 43.66 90 ARG A CA 1
ATOM 654 C C . ARG A 1 90 ? 15.668 -9.913 1.273 1.00 43.66 90 ARG A C 1
ATOM 656 O O . ARG A 1 90 ? 16.807 -9.733 1.684 1.00 43.66 90 ARG A O 1
ATOM 663 N N . SER A 1 91 ? 15.078 -9.056 0.448 1.00 44.94 91 SER A N 1
ATOM 664 C CA . SER A 1 91 ? 15.745 -7.875 -0.124 1.00 44.94 91 SER A CA 1
ATOM 665 C C . SER A 1 91 ? 14.940 -6.591 0.089 1.00 44.94 91 SER A C 1
ATOM 667 O O . SER A 1 91 ? 14.713 -5.818 -0.836 1.00 44.94 91 SER A O 1
ATOM 669 N N . PHE A 1 92 ? 14.507 -6.359 1.329 1.00 40.59 92 PHE A N 1
ATOM 670 C CA . PHE A 1 92 ? 14.032 -5.049 1.775 1.00 40.59 92 PHE A CA 1
ATOM 671 C C . PHE A 1 92 ? 15.075 -4.450 2.735 1.00 40.59 92 PHE A C 1
ATOM 673 O O . PHE A 1 92 ? 15.432 -5.126 3.704 1.00 40.59 92 PHE A O 1
ATOM 680 N N . PRO A 1 93 ? 15.623 -3.247 2.480 1.00 45.12 93 PRO A N 1
ATOM 681 C CA . PRO A 1 93 ? 16.544 -2.620 3.421 1.00 45.12 93 PRO A CA 1
ATOM 682 C C . PRO A 1 93 ? 15.798 -2.250 4.711 1.00 45.12 93 PRO A C 1
ATOM 684 O O . PRO A 1 93 ? 14.641 -1.826 4.657 1.00 45.12 93 PRO A O 1
ATOM 687 N N . ARG A 1 94 ? 16.464 -2.486 5.849 1.00 39.75 94 ARG A N 1
ATOM 688 C CA . ARG A 1 94 ? 16.006 -2.081 7.186 1.00 39.75 94 ARG A CA 1
ATOM 689 C C . ARG A 1 94 ? 15.996 -0.567 7.336 1.00 39.75 94 ARG A C 1
ATOM 691 O O . ARG A 1 94 ? 16.908 0.071 6.765 1.00 39.75 94 ARG A O 1
#

Secondary structure (DSSP, 8-state):
------HHHHHHHHHHHHTT-------TTTS-HHHHHHHH--SEEEEEPPTT-HHHHHHHHHHHHHHHHHHHHHTTPPPPEEEEE-S-TT----

pLDDT: mean 79.49, std 15.69, range [36.5, 93.19]